Protein AF-A0A9D0VE24-F1 (afdb_monomer_lite)

pLDDT: mean 82.77, std 15.93, range [40.81, 97.94]

Structure (mmCIF, N/CA/C/O backbone):
data_AF-A0A9D0VE24-F1
#
_entry.id   AF-A0A9D0VE24-F1
#
loop_
_atom_site.group_PDB
_atom_site.id
_atom_site.type_symbol
_atom_site.label_atom_id
_atom_site.label_alt_id
_atom_site.label_comp_id
_atom_site.label_asym_id
_atom_site.label_entity_id
_atom_site.label_seq_id
_atom_site.pdbx_PDB_ins_code
_atom_site.Cartn_x
_atom_site.Cartn_y
_atom_site.Cartn_z
_atom_site.occupancy
_atom_site.B_iso_or_equiv
_atom_site.auth_seq_id
_atom_site.auth_comp_id
_atom_site.auth_asym_id
_atom_site.auth_atom_id
_atom_site.pdbx_PDB_model_num
ATOM 1 N N . MET A 1 1 ? -9.412 24.258 33.144 1.00 40.81 1 MET A N 1
ATOM 2 C CA . MET A 1 1 ? -9.170 22.878 32.662 1.00 40.81 1 MET A CA 1
ATOM 3 C C . MET A 1 1 ? -9.558 22.819 31.191 1.00 40.81 1 MET A C 1
ATOM 5 O O . MET A 1 1 ? -10.743 22.781 30.879 1.00 40.81 1 MET A O 1
ATOM 9 N N . SER A 1 2 ? -8.587 22.955 30.283 1.00 45.50 2 SER A N 1
ATOM 10 C CA . SER A 1 2 ? -8.856 22.962 28.843 1.00 45.50 2 SER A CA 1
ATOM 11 C C . SER A 1 2 ? -9.280 21.561 28.399 1.00 45.50 2 SER A C 1
ATOM 13 O O . SER A 1 2 ? -8.586 20.571 28.620 1.00 45.50 2 SER A O 1
ATOM 15 N N . ARG A 1 3 ? -10.466 21.461 27.793 1.00 49.59 3 ARG A N 1
ATOM 16 C CA . ARG A 1 3 ? -10.883 20.247 27.094 1.00 49.59 3 ARG A CA 1
ATOM 17 C C . ARG A 1 3 ? -9.989 20.116 25.868 1.00 49.59 3 ARG A C 1
ATOM 19 O O . ARG A 1 3 ? -10.200 20.818 24.882 1.00 49.59 3 ARG A O 1
ATOM 26 N N . ILE A 1 4 ? -9.001 19.227 25.931 1.00 50.69 4 ILE A N 1
ATOM 27 C CA . ILE A 1 4 ? -8.328 18.715 24.739 1.00 50.69 4 ILE A CA 1
ATOM 28 C C . ILE A 1 4 ? -9.429 18.056 23.903 1.00 50.69 4 ILE A C 1
ATOM 30 O O . ILE A 1 4 ? -9.883 16.950 24.204 1.00 50.69 4 ILE A O 1
ATOM 34 N N . ARG A 1 5 ? -9.930 18.774 22.892 1.00 44.16 5 ARG A N 1
ATOM 35 C CA . ARG A 1 5 ? -10.774 18.195 21.849 1.0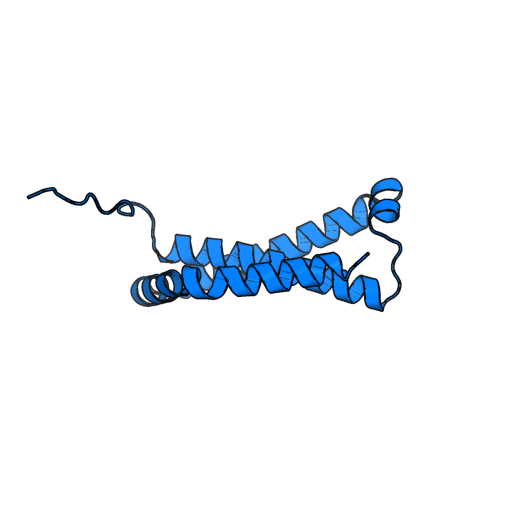0 44.16 5 ARG A CA 1
ATOM 36 C C . ARG A 1 5 ? -9.918 17.127 21.176 1.00 44.16 5 ARG A C 1
ATOM 38 O O . ARG A 1 5 ? -8.995 17.468 20.449 1.00 44.16 5 ARG A O 1
ATOM 45 N N . ARG A 1 6 ? -10.169 15.849 21.477 1.00 50.16 6 ARG A N 1
ATOM 46 C CA . ARG A 1 6 ? -9.544 14.719 20.777 1.00 50.16 6 ARG A CA 1
ATOM 47 C C . ARG A 1 6 ? -9.937 14.841 19.298 1.00 50.16 6 ARG A C 1
ATOM 49 O O . ARG A 1 6 ? -11.123 14.688 19.014 1.00 50.16 6 ARG A O 1
ATOM 56 N N . PRO A 1 7 ? -9.020 15.122 18.358 1.00 44.25 7 PRO A N 1
ATOM 57 C CA . PRO A 1 7 ? -9.401 15.446 16.983 1.00 44.25 7 PRO A CA 1
ATOM 58 C C . PRO A 1 7 ? -9.723 14.207 16.124 1.00 44.25 7 PRO A C 1
ATOM 60 O O . PRO A 1 7 ? -9.557 14.239 14.916 1.00 44.25 7 PRO A O 1
ATOM 63 N N . TRP A 1 8 ? -10.213 13.116 16.722 1.00 49.59 8 TRP A N 1
ATOM 64 C CA . TRP A 1 8 ? -10.489 11.857 16.011 1.00 49.59 8 TRP A CA 1
ATOM 65 C C . TRP A 1 8 ? -11.872 11.272 16.319 1.00 49.59 8 TRP A C 1
ATOM 67 O O . TRP A 1 8 ? -12.099 10.078 16.157 1.00 49.59 8 TRP A O 1
ATOM 77 N N . VAL A 1 9 ? -12.814 12.092 16.788 1.00 47.31 9 VAL A N 1
ATOM 78 C CA . VAL A 1 9 ? -14.211 11.661 16.931 1.00 47.31 9 VAL A CA 1
ATOM 79 C C . VAL A 1 9 ? -14.900 11.859 15.580 1.00 47.31 9 VAL A C 1
ATOM 81 O O . VAL A 1 9 ? -15.344 12.963 15.280 1.00 47.31 9 VAL A O 1
ATOM 84 N N . GLY A 1 10 ? -14.942 10.809 14.749 1.00 46.50 10 GLY A N 1
ATOM 85 C CA . GLY A 1 10 ? -15.797 10.805 13.554 1.00 46.50 10 GLY A CA 1
ATOM 86 C C . GLY A 1 10 ? -15.573 9.705 12.509 1.00 46.50 10 GLY A C 1
ATOM 87 O O . GLY A 1 10 ? -16.490 9.441 11.741 1.00 46.50 10 GLY A O 1
ATOM 88 N N . GLY A 1 11 ? -14.409 9.044 12.459 1.00 61.34 11 GLY A N 1
ATOM 89 C CA . GLY A 1 11 ? -14.125 7.979 11.481 1.00 61.34 11 GLY A CA 1
ATOM 90 C C . GLY A 1 11 ? -13.888 6.624 12.148 1.00 61.34 11 GLY A C 1
ATOM 91 O O . GLY A 1 11 ? -13.212 6.568 13.171 1.00 61.34 11 GLY A O 1
ATOM 92 N N . SER A 1 12 ? -14.428 5.536 11.586 1.00 85.06 12 SER A N 1
ATOM 93 C CA . SER A 1 12 ? -14.153 4.172 12.071 1.00 85.06 12 SER A CA 1
ATOM 94 C C . SER A 1 12 ? -12.655 3.864 11.968 1.00 85.06 12 SER A C 1
ATOM 96 O O . SER A 1 12 ? -12.053 4.030 10.904 1.00 85.06 12 SER A O 1
ATOM 98 N N . ALA A 1 13 ? -12.053 3.384 13.059 1.00 87.56 13 ALA A N 1
ATOM 99 C CA . ALA A 1 13 ? -10.666 2.934 13.104 1.00 87.56 13 ALA A CA 1
ATOM 100 C C . ALA A 1 13 ? -10.412 1.828 12.075 1.00 87.56 13 ALA A C 1
ATOM 102 O O . ALA A 1 13 ? -9.339 1.782 11.476 1.00 87.56 13 ALA A O 1
ATOM 103 N N . ARG A 1 14 ? -11.418 0.984 11.802 1.00 90.38 14 ARG A N 1
ATOM 104 C CA . ARG A 1 14 ? -11.359 -0.012 10.723 1.00 90.38 14 ARG A CA 1
ATOM 105 C C . ARG A 1 14 ? -11.162 0.638 9.363 1.00 90.38 14 ARG A C 1
ATOM 107 O O . ARG A 1 14 ? -10.312 0.181 8.610 1.00 90.38 14 ARG A O 1
ATOM 114 N N . LEU A 1 15 ? -11.893 1.713 9.060 1.00 89.94 15 LEU A N 1
ATOM 115 C CA . LEU A 1 15 ? -11.728 2.444 7.800 1.00 89.94 15 LEU A CA 1
ATOM 116 C C . LEU A 1 15 ? -10.359 3.118 7.724 1.00 89.94 15 LEU A C 1
ATOM 118 O O . LEU A 1 15 ? -9.694 3.010 6.700 1.00 89.94 15 LEU A O 1
ATOM 122 N N . GLY A 1 16 ? -9.913 3.761 8.807 1.00 91.50 16 GLY A N 1
ATOM 123 C CA . GLY A 1 16 ? -8.588 4.384 8.854 1.00 91.50 16 GLY A CA 1
ATOM 124 C C . GLY A 1 16 ? -7.451 3.376 8.660 1.00 91.50 16 GLY A C 1
ATOM 125 O O . GLY A 1 16 ? -6.489 3.643 7.937 1.00 91.50 16 GLY A O 1
ATOM 126 N N . LEU A 1 17 ? -7.560 2.194 9.272 1.00 93.69 17 LEU A N 1
ATOM 127 C CA . LEU A 1 17 ? -6.574 1.134 9.089 1.00 93.69 17 LEU A CA 1
ATOM 128 C C . LEU A 1 17 ? -6.655 0.538 7.682 1.00 93.69 17 LEU A C 1
ATOM 130 O O . LEU A 1 17 ? -5.622 0.346 7.051 1.00 93.69 17 LEU A O 1
ATOM 134 N N . ALA A 1 18 ? -7.862 0.292 7.170 1.00 94.50 18 ALA A N 1
ATOM 135 C CA . ALA A 1 18 ? -8.087 -0.253 5.835 1.00 94.50 18 ALA A CA 1
ATOM 136 C C . ALA A 1 18 ? -7.505 0.639 4.734 1.00 94.50 18 ALA A C 1
ATOM 138 O O . ALA A 1 18 ? -6.830 0.135 3.840 1.00 94.50 18 ALA A O 1
ATOM 139 N N . THR A 1 19 ? -7.707 1.957 4.807 1.00 94.75 19 THR A N 1
ATOM 140 C CA . THR A 1 19 ? -7.133 2.899 3.832 1.00 94.75 19 THR A CA 1
ATOM 141 C C . THR A 1 19 ? -5.612 2.962 3.936 1.00 94.75 19 THR A C 1
ATOM 143 O O . THR A 1 19 ? -4.930 2.987 2.913 1.00 94.75 19 THR A O 1
ATOM 146 N N . SER A 1 20 ? -5.069 2.909 5.154 1.00 94.88 20 SER A N 1
ATOM 147 C CA . SER A 1 20 ? -3.621 2.866 5.381 1.00 94.88 20 SER A CA 1
ATOM 148 C C . SER A 1 20 ? -2.995 1.593 4.806 1.00 94.88 20 SER A C 1
ATOM 150 O O . SER A 1 20 ? -1.987 1.660 4.104 1.00 94.88 20 SER A O 1
ATOM 152 N N . VAL A 1 21 ? -3.616 0.435 5.049 1.00 96.38 21 VAL A N 1
ATOM 153 C CA . VAL A 1 21 ? -3.186 -0.851 4.485 1.00 96.38 21 VAL A CA 1
ATOM 154 C C . VAL A 1 21 ? -3.311 -0.847 2.965 1.00 96.38 21 VAL A C 1
ATOM 156 O O . VAL A 1 21 ? -2.389 -1.303 2.295 1.00 96.38 21 VAL A O 1
ATOM 159 N N . ALA A 1 22 ? -4.389 -0.288 2.409 1.00 96.94 22 ALA A N 1
ATOM 160 C CA . ALA A 1 22 ? -4.560 -0.180 0.964 1.00 96.94 22 ALA A CA 1
ATOM 161 C C . ALA A 1 22 ? -3.436 0.633 0.312 1.00 96.94 22 ALA A C 1
ATOM 163 O O . ALA A 1 22 ? -2.840 0.185 -0.666 1.00 96.94 22 ALA A O 1
ATOM 164 N N . ALA A 1 23 ? -3.109 1.797 0.881 1.00 95.38 23 ALA A N 1
ATOM 165 C CA . ALA A 1 23 ? -2.031 2.647 0.388 1.00 95.38 23 ALA A CA 1
ATOM 166 C C . ALA A 1 23 ? -0.667 1.942 0.467 1.00 95.38 23 ALA A C 1
ATOM 168 O O . ALA A 1 23 ? 0.087 1.942 -0.506 1.00 95.38 23 ALA A O 1
ATOM 169 N N . VAL A 1 24 ? -0.373 1.290 1.597 1.00 96.50 24 VAL A N 1
ATOM 170 C CA . VAL A 1 24 ? 0.870 0.529 1.788 1.00 96.50 24 VAL A CA 1
ATOM 171 C C . VAL A 1 24 ? 0.968 -0.630 0.798 1.00 96.50 24 VAL A C 1
ATOM 173 O O . VAL A 1 24 ? 1.987 -0.771 0.126 1.00 96.50 24 VAL A O 1
ATOM 176 N N . ALA A 1 25 ? -0.081 -1.440 0.671 1.00 97.44 25 ALA A N 1
ATOM 177 C CA . ALA A 1 25 ? -0.095 -2.589 -0.226 1.00 97.44 25 ALA A CA 1
ATOM 178 C C . ALA A 1 25 ? 0.038 -2.167 -1.697 1.00 97.44 25 ALA A C 1
ATOM 180 O O . ALA A 1 25 ? 0.794 -2.795 -2.439 1.00 97.44 25 ALA A O 1
ATOM 181 N N . ALA A 1 26 ? -0.620 -1.078 -2.108 1.00 96.81 26 ALA A N 1
ATOM 182 C CA . ALA A 1 26 ? -0.461 -0.524 -3.448 1.00 96.81 26 ALA A CA 1
ATOM 183 C C . ALA A 1 26 ? 0.978 -0.051 -3.701 1.00 96.81 26 ALA A C 1
ATOM 185 O O . ALA A 1 26 ? 1.580 -0.430 -4.706 1.00 96.81 26 ALA A O 1
ATOM 186 N N . ALA A 1 27 ? 1.560 0.717 -2.775 1.00 94.56 27 ALA A N 1
ATOM 187 C CA . ALA A 1 27 ? 2.928 1.213 -2.908 1.00 94.56 27 ALA A CA 1
ATOM 188 C C . ALA A 1 27 ? 3.951 0.067 -2.978 1.00 94.56 27 ALA A C 1
ATOM 190 O O . ALA A 1 27 ? 4.786 0.038 -3.881 1.00 94.56 27 ALA A O 1
ATOM 191 N N . VAL A 1 28 ? 3.848 -0.916 -2.077 1.00 95.88 28 VAL A N 1
ATOM 192 C CA . VAL A 1 28 ? 4.708 -2.110 -2.075 1.00 95.88 28 VAL A CA 1
ATOM 193 C C . VAL A 1 28 ? 4.548 -2.889 -3.378 1.00 95.88 28 VAL A C 1
ATOM 195 O O . VAL A 1 28 ? 5.544 -3.212 -4.021 1.00 95.88 28 VAL A O 1
ATOM 198 N N . SER A 1 29 ? 3.310 -3.158 -3.805 1.00 96.19 29 SER A N 1
ATOM 199 C CA . SER A 1 29 ? 3.043 -3.885 -5.048 1.00 96.19 29 SER A CA 1
ATOM 200 C C . SER A 1 29 ? 3.660 -3.188 -6.258 1.00 96.19 29 SER A C 1
ATOM 202 O O . SER A 1 29 ? 4.291 -3.844 -7.085 1.00 96.19 29 SER A O 1
ATOM 204 N N . TYR A 1 30 ? 3.519 -1.866 -6.354 1.00 92.38 30 TYR A N 1
ATOM 205 C CA . TYR A 1 30 ? 4.087 -1.093 -7.452 1.00 92.38 30 TYR A CA 1
ATOM 206 C C . TYR A 1 30 ? 5.620 -1.163 -7.471 1.00 92.38 30 TYR A C 1
ATOM 208 O O . TYR A 1 30 ? 6.216 -1.426 -8.516 1.00 92.38 30 TYR A O 1
ATOM 216 N N . ILE A 1 31 ? 6.265 -0.989 -6.313 1.00 91.81 31 ILE A N 1
ATOM 217 C CA . ILE A 1 31 ? 7.727 -1.068 -6.199 1.00 91.81 31 ILE A CA 1
ATOM 218 C C . ILE A 1 31 ? 8.241 -2.467 -6.551 1.00 91.81 31 ILE A C 1
ATOM 220 O O . ILE A 1 31 ? 9.216 -2.582 -7.289 1.00 91.81 31 ILE A O 1
ATOM 224 N N . LEU A 1 32 ? 7.568 -3.533 -6.110 1.00 91.25 32 LEU A N 1
ATOM 225 C CA . LEU A 1 32 ? 7.943 -4.903 -6.475 1.00 91.25 32 LEU A CA 1
ATOM 226 C C . LEU A 1 32 ? 7.803 -5.162 -7.979 1.00 91.25 32 LEU A C 1
ATOM 228 O O . LEU A 1 32 ? 8.693 -5.764 -8.573 1.00 91.25 32 LEU A O 1
ATOM 232 N N . GLN A 1 33 ? 6.734 -4.670 -8.614 1.00 90.25 33 GLN A N 1
ATOM 233 C CA . GLN A 1 33 ? 6.575 -4.759 -10.070 1.00 90.25 33 GLN A CA 1
ATOM 234 C C . GLN A 1 33 ? 7.712 -4.036 -10.803 1.00 90.25 33 GLN A C 1
ATOM 236 O O . GLN A 1 33 ? 8.232 -4.548 -11.794 1.00 90.25 33 GLN A O 1
ATOM 241 N N . ARG A 1 34 ? 8.130 -2.867 -10.302 1.00 86.12 34 ARG A N 1
ATOM 242 C CA . ARG A 1 34 ? 9.257 -2.097 -10.848 1.00 86.12 34 ARG A CA 1
ATOM 243 C C . ARG A 1 34 ? 10.586 -2.833 -10.681 1.00 86.12 34 ARG A C 1
ATOM 245 O O . ARG A 1 34 ? 11.304 -2.979 -11.663 1.00 86.12 34 ARG A O 1
ATOM 252 N N . LEU A 1 35 ? 10.874 -3.359 -9.492 1.00 87.50 35 LEU A N 1
ATOM 253 C CA . LEU A 1 35 ? 12.076 -4.160 -9.232 1.00 87.50 35 LEU A CA 1
ATOM 254 C C . LEU A 1 35 ? 12.129 -5.415 -10.115 1.00 87.50 35 LEU A C 1
ATOM 256 O O . LEU A 1 35 ? 13.166 -5.708 -10.702 1.00 87.50 35 LEU A O 1
ATOM 260 N N . ALA A 1 36 ? 11.006 -6.123 -10.260 1.00 87.19 36 ALA A N 1
ATOM 261 C CA . ALA A 1 36 ? 10.913 -7.290 -11.134 1.00 87.19 36 ALA A CA 1
ATOM 262 C C . ALA A 1 36 ? 11.157 -6.918 -12.604 1.00 87.19 36 ALA A C 1
ATOM 264 O O . ALA A 1 36 ? 11.904 -7.602 -13.296 1.00 87.19 36 ALA A O 1
ATOM 265 N N . SER A 1 37 ? 10.584 -5.805 -13.065 1.00 82.69 37 SER A N 1
ATOM 266 C CA . SER A 1 37 ? 10.776 -5.311 -14.435 1.00 82.69 37 SER A CA 1
ATOM 267 C C . SER A 1 37 ? 12.237 -4.940 -14.710 1.00 82.69 37 SER A C 1
ATOM 269 O O . SER A 1 37 ? 12.780 -5.298 -15.753 1.00 82.69 37 SER A O 1
ATOM 271 N N . ALA A 1 38 ? 12.898 -4.289 -13.748 1.00 80.38 38 ALA A N 1
ATOM 272 C CA . ALA A 1 38 ? 14.320 -3.959 -13.832 1.00 80.38 38 ALA A CA 1
ATOM 273 C C . ALA A 1 38 ? 15.194 -5.215 -13.928 1.00 80.38 38 ALA A C 1
ATOM 275 O O . ALA A 1 38 ? 16.152 -5.252 -14.694 1.00 80.38 38 ALA A O 1
ATOM 276 N N . TRP A 1 39 ? 14.836 -6.263 -13.185 1.00 82.81 39 TRP A N 1
ATOM 277 C CA . TRP A 1 39 ? 15.552 -7.535 -13.220 1.00 82.81 39 TRP A CA 1
ATOM 278 C C . TRP A 1 39 ? 15.364 -8.296 -14.541 1.00 82.81 39 TRP A C 1
ATOM 280 O O . TRP A 1 39 ? 16.282 -8.972 -14.996 1.00 82.81 39 TRP A O 1
ATOM 290 N N . VAL A 1 40 ? 14.201 -8.151 -15.182 1.00 82.38 40 VAL A N 1
ATOM 291 C CA . VAL A 1 40 ? 13.884 -8.760 -16.488 1.00 82.38 40 VAL A CA 1
ATOM 292 C C . VAL A 1 40 ? 14.447 -7.941 -17.667 1.00 82.38 40 VAL A C 1
ATOM 294 O O . VAL A 1 40 ? 14.454 -8.421 -18.799 1.00 82.38 40 VAL A O 1
ATOM 297 N N . GLY A 1 41 ? 14.988 -6.744 -17.414 1.00 73.38 41 GLY A N 1
ATOM 298 C CA . GLY A 1 41 ? 15.630 -5.907 -18.431 1.00 73.38 41 GLY A CA 1
ATOM 299 C C . GLY A 1 41 ? 14.651 -5.067 -19.250 1.00 73.38 41 GLY A C 1
ATOM 300 O O . GLY A 1 41 ? 14.893 -4.814 -20.429 1.00 73.38 41 GLY A O 1
ATOM 301 N N . GLU A 1 42 ? 13.531 -4.651 -18.656 1.00 68.06 42 GLU A N 1
ATOM 302 C CA . GLU A 1 42 ? 12.624 -3.726 -19.331 1.00 68.06 42 GLU A CA 1
ATOM 303 C C . GLU A 1 42 ? 13.269 -2.355 -19.623 1.00 68.06 42 GLU A C 1
ATOM 305 O O . GLU A 1 42 ? 14.121 -1.897 -18.855 1.00 68.06 42 GLU A O 1
ATOM 310 N N . PRO A 1 43 ? 12.819 -1.662 -20.690 1.00 64.94 43 PRO A N 1
ATOM 311 C CA . PRO A 1 43 ? 13.232 -0.293 -20.989 1.00 64.94 43 PRO A CA 1
ATOM 312 C C . PRO A 1 43 ? 12.972 0.666 -19.821 1.00 64.94 43 PRO A C 1
ATOM 314 O O . PRO A 1 43 ? 12.023 0.487 -19.048 1.00 64.94 43 PRO A O 1
ATOM 317 N N . ALA A 1 44 ? 13.785 1.722 -19.729 1.00 66.31 44 ALA A N 1
ATOM 318 C CA . ALA A 1 44 ? 13.640 2.756 -18.708 1.00 66.31 44 ALA A CA 1
ATOM 319 C C . ALA A 1 44 ? 12.228 3.365 -18.730 1.00 66.31 44 ALA A C 1
ATOM 321 O O . ALA A 1 44 ? 11.578 3.455 -19.776 1.00 66.31 44 ALA A O 1
ATOM 322 N N . TRP A 1 45 ? 11.727 3.813 -17.572 1.00 63.06 45 TRP A N 1
ATOM 323 C CA . TRP A 1 45 ? 10.345 4.311 -17.487 1.00 63.06 45 TRP A CA 1
ATOM 324 C C . TRP A 1 45 ? 10.098 5.528 -18.385 1.00 63.06 45 TRP A C 1
ATOM 326 O O . TRP A 1 45 ? 8.979 5.705 -18.860 1.00 63.06 45 TRP A O 1
ATOM 336 N N . THR A 1 46 ? 11.125 6.343 -18.640 1.00 65.88 46 THR A N 1
ATOM 337 C CA . THR A 1 46 ? 11.055 7.490 -19.554 1.00 65.88 46 THR A CA 1
ATOM 338 C C . THR A 1 46 ? 10.699 7.052 -20.969 1.00 65.88 46 THR A C 1
ATOM 340 O O . THR A 1 46 ? 9.872 7.689 -21.619 1.00 65.88 46 THR A O 1
ATOM 343 N N . ASP A 1 47 ? 11.246 5.918 -21.407 1.00 65.81 47 ASP A N 1
ATOM 344 C CA . ASP A 1 47 ? 11.024 5.366 -22.741 1.00 65.81 47 ASP A CA 1
ATOM 345 C C . ASP A 1 47 ? 9.655 4.692 -22.826 1.00 65.81 47 ASP A C 1
ATOM 347 O O . ASP A 1 47 ? 8.950 4.827 -23.828 1.00 65.81 47 ASP A O 1
ATOM 351 N N . VAL A 1 48 ? 9.226 4.030 -21.745 1.00 63.03 48 VAL A N 1
ATOM 352 C CA . VAL A 1 48 ? 7.882 3.446 -21.641 1.00 63.03 48 VAL A CA 1
ATOM 353 C C . VAL A 1 48 ? 6.819 4.543 -21.654 1.00 63.03 48 VAL A C 1
ATOM 355 O O . VAL A 1 48 ? 5.874 4.442 -22.420 1.00 63.03 48 VAL A O 1
ATOM 358 N N . ILE A 1 49 ? 6.967 5.631 -20.894 1.00 62.81 49 ILE A N 1
ATOM 359 C CA . ILE A 1 49 ? 5.989 6.733 -20.915 1.00 62.81 49 ILE A CA 1
ATOM 360 C C . ILE A 1 49 ? 5.957 7.423 -22.286 1.00 62.81 49 ILE A C 1
ATOM 362 O O . ILE A 1 49 ? 4.878 7.769 -22.768 1.00 62.81 49 ILE A O 1
ATOM 366 N N . ALA A 1 50 ? 7.111 7.579 -22.938 1.00 61.09 50 ALA A N 1
ATOM 367 C CA . ALA A 1 50 ? 7.195 8.207 -24.253 1.00 61.09 50 ALA A CA 1
ATOM 368 C C . ALA A 1 50 ? 6.593 7.353 -25.385 1.00 61.09 50 ALA A C 1
ATOM 370 O O . ALA A 1 50 ? 6.086 7.914 -26.355 1.00 61.09 50 ALA A O 1
ATOM 371 N N . SER A 1 51 ? 6.630 6.017 -25.282 1.00 59.84 51 SER A N 1
ATOM 372 C CA . SER A 1 51 ? 6.264 5.110 -26.388 1.00 59.84 51 SER A CA 1
ATOM 373 C C . SER A 1 51 ? 5.057 4.201 -26.122 1.00 59.84 51 SER A C 1
ATOM 375 O O . SER A 1 51 ? 4.376 3.795 -27.062 1.00 59.84 51 SER A O 1
ATOM 377 N N . ALA A 1 52 ? 4.738 3.900 -24.862 1.00 54.69 52 ALA A N 1
ATOM 378 C CA . ALA A 1 52 ? 3.685 2.971 -24.471 1.00 54.69 52 ALA A CA 1
ATOM 379 C C . ALA A 1 52 ? 3.073 3.367 -23.112 1.00 54.69 52 ALA A C 1
ATOM 381 O O . ALA A 1 52 ? 3.540 2.988 -22.045 1.00 54.69 52 ALA A O 1
ATOM 382 N N . HIS A 1 53 ? 1.943 4.074 -23.128 1.00 58.38 53 HIS A N 1
ATOM 383 C CA . HIS A 1 53 ? 1.201 4.403 -21.899 1.00 58.38 53 HIS A CA 1
ATOM 384 C C . HIS A 1 53 ? 0.624 3.152 -21.200 1.00 58.38 53 HIS A C 1
ATOM 386 O O . HIS A 1 53 ? 0.303 3.176 -20.011 1.00 58.38 53 HIS A O 1
ATOM 392 N N . VAL A 1 54 ? 0.497 2.045 -21.941 1.00 62.56 54 VAL A N 1
ATOM 393 C CA . VAL A 1 54 ? -0.193 0.822 -21.512 1.00 62.56 54 VAL A CA 1
ATOM 394 C C . VAL A 1 54 ? 0.528 0.101 -20.361 1.00 62.56 54 VAL A C 1
ATOM 396 O O . VAL A 1 54 ? -0.137 -0.166 -19.361 1.00 62.56 54 VAL A O 1
ATOM 399 N N . PRO A 1 55 ? 1.853 -0.168 -20.393 1.00 70.75 55 PRO A N 1
ATOM 400 C CA . PRO A 1 55 ? 2.529 -0.873 -19.302 1.00 70.75 55 PRO A CA 1
ATOM 401 C C . PRO A 1 55 ? 2.553 -0.075 -17.993 1.00 70.75 55 PRO A C 1
ATOM 403 O O . PRO A 1 55 ? 2.387 -0.652 -16.920 1.00 70.75 55 PRO A O 1
ATOM 406 N N . TYR A 1 56 ? 2.699 1.254 -18.058 1.00 71.31 56 TYR A N 1
ATOM 407 C CA . TYR A 1 56 ? 2.669 2.107 -16.866 1.00 71.31 56 TYR A CA 1
ATOM 408 C C . TYR A 1 56 ? 1.290 2.098 -16.187 1.00 71.31 56 TYR A C 1
ATOM 410 O O . TYR A 1 56 ? 1.183 1.796 -14.996 1.00 71.31 56 TYR A O 1
ATOM 418 N N . LEU A 1 57 ? 0.223 2.371 -16.948 1.00 77.50 57 LEU A N 1
ATOM 419 C CA . LEU A 1 57 ? -1.143 2.389 -16.416 1.00 77.50 57 LEU A CA 1
ATOM 420 C C . LEU A 1 57 ? -1.591 1.004 -15.938 1.00 77.50 57 LEU A C 1
ATOM 422 O O . LEU A 1 57 ? -2.295 0.903 -14.934 1.00 77.50 57 LEU A O 1
ATOM 426 N N . TRP A 1 58 ? -1.134 -0.063 -16.598 1.00 82.94 58 TRP A N 1
ATOM 427 C CA . TRP A 1 58 ? -1.395 -1.438 -16.179 1.00 82.94 58 TRP A CA 1
ATOM 428 C C . TRP A 1 58 ? -0.811 -1.745 -14.797 1.00 82.94 58 TRP A C 1
ATOM 430 O O . TRP A 1 58 ? -1.517 -2.265 -13.931 1.00 82.94 58 TRP A O 1
ATOM 440 N N . ARG A 1 59 ? 0.448 -1.362 -14.541 1.00 87.38 59 ARG A N 1
ATOM 441 C CA . ARG A 1 59 ? 1.070 -1.544 -13.217 1.00 87.38 59 ARG A CA 1
ATOM 442 C C . ARG A 1 59 ? 0.336 -0.787 -12.129 1.00 87.38 59 ARG A C 1
ATOM 444 O O . ARG A 1 59 ? 0.135 -1.318 -11.037 1.00 87.38 59 ARG A O 1
ATOM 451 N N . LEU A 1 60 ? -0.067 0.446 -12.425 1.00 88.25 60 LEU A N 1
ATOM 452 C CA . LEU A 1 60 ? -0.814 1.268 -11.483 1.00 88.25 60 LEU A CA 1
ATOM 453 C C . LEU A 1 60 ? -2.188 0.658 -11.180 1.00 88.25 60 LEU A C 1
ATOM 455 O O . LEU A 1 60 ? -2.577 0.592 -10.017 1.00 88.25 60 LEU A O 1
ATOM 459 N N . ALA A 1 61 ? -2.890 0.154 -12.199 1.00 90.44 61 ALA A N 1
ATOM 460 C CA . ALA A 1 61 ? -4.167 -0.532 -12.032 1.00 90.44 61 ALA A CA 1
ATOM 461 C C . ALA A 1 61 ? -4.025 -1.805 -11.181 1.00 90.44 61 ALA A C 1
ATOM 463 O O . ALA A 1 61 ? -4.800 -2.002 -10.245 1.00 90.44 61 ALA A O 1
ATOM 464 N N . LEU A 1 62 ? -3.003 -2.630 -11.437 1.00 93.25 62 LEU A N 1
ATOM 465 C CA . LEU A 1 62 ? -2.716 -3.823 -10.634 1.00 93.25 62 LEU A CA 1
ATOM 466 C C . LEU A 1 62 ? -2.346 -3.476 -9.191 1.00 93.25 62 LEU A C 1
ATOM 468 O O . LEU A 1 62 ? -2.871 -4.076 -8.256 1.00 93.25 62 LEU A O 1
ATOM 472 N N . ALA A 1 63 ? -1.468 -2.492 -8.989 1.00 95.44 63 ALA A N 1
ATOM 473 C CA . ALA A 1 63 ? -1.109 -2.018 -7.656 1.00 95.44 63 ALA A CA 1
ATOM 474 C C . ALA A 1 63 ? -2.342 -1.495 -6.902 1.00 95.44 63 ALA A C 1
ATOM 476 O O . ALA A 1 63 ? -2.545 -1.834 -5.736 1.00 95.44 63 ALA A O 1
ATOM 477 N N . GLY A 1 64 ? -3.202 -0.737 -7.588 1.00 95.94 64 GLY A N 1
ATOM 478 C CA . GLY A 1 64 ? -4.485 -0.277 -7.066 1.00 95.94 64 GLY A CA 1
ATOM 479 C C . GLY A 1 64 ? -5.410 -1.431 -6.681 1.00 95.94 64 GLY A C 1
ATOM 480 O O . GLY A 1 64 ? -5.984 -1.401 -5.597 1.00 95.94 64 GLY A O 1
ATOM 481 N N . LEU A 1 65 ? -5.505 -2.479 -7.505 1.00 97.31 65 LEU A N 1
ATOM 482 C CA . LEU A 1 65 ? -6.307 -3.669 -7.213 1.00 97.31 65 LEU A CA 1
ATOM 483 C C . LEU A 1 65 ? -5.782 -4.430 -5.987 1.00 97.31 65 LEU A C 1
ATOM 485 O O . LEU A 1 65 ? -6.574 -4.819 -5.127 1.00 97.31 65 LEU A O 1
ATOM 489 N N . HIS A 1 66 ? -4.464 -4.604 -5.860 1.00 97.56 66 HIS A N 1
ATOM 490 C CA . HIS A 1 66 ? -3.858 -5.213 -4.672 1.00 97.56 66 HIS A CA 1
ATOM 491 C C . HIS A 1 66 ? -4.123 -4.377 -3.416 1.00 97.56 66 HIS A C 1
ATOM 493 O O . HIS A 1 66 ? -4.516 -4.926 -2.386 1.00 97.56 66 HIS A O 1
ATOM 499 N N . GLY A 1 67 ? -3.967 -3.053 -3.514 1.00 97.50 67 GLY A N 1
ATOM 500 C CA . GLY A 1 67 ? -4.285 -2.119 -2.439 1.00 97.50 67 GLY A CA 1
ATOM 501 C C . GLY A 1 67 ? -5.749 -2.196 -2.018 1.00 97.50 67 GLY A C 1
ATOM 502 O O . GLY A 1 67 ? -6.043 -2.402 -0.843 1.00 97.50 67 GLY A O 1
ATOM 503 N N . ALA A 1 68 ? -6.671 -2.103 -2.975 1.00 97.31 68 ALA A N 1
ATOM 504 C CA . ALA A 1 68 ? -8.104 -2.209 -2.730 1.00 97.31 68 ALA A CA 1
ATOM 505 C C . ALA A 1 68 ? -8.457 -3.547 -2.071 1.00 97.31 68 ALA A C 1
ATOM 507 O O . ALA A 1 68 ? -9.135 -3.559 -1.050 1.00 97.31 68 ALA A O 1
ATOM 508 N N . THR A 1 69 ? -7.923 -4.660 -2.580 1.00 97.94 69 THR A N 1
ATOM 509 C CA . THR A 1 69 ? -8.160 -5.997 -2.017 1.00 97.94 69 THR A CA 1
ATOM 510 C C . THR A 1 69 ? -7.661 -6.090 -0.575 1.00 97.94 69 THR A C 1
ATOM 512 O O . THR A 1 69 ? -8.417 -6.485 0.313 1.00 97.94 69 THR A O 1
ATOM 515 N N . ALA A 1 70 ? -6.419 -5.674 -0.308 1.00 97.12 70 ALA A N 1
ATOM 516 C CA . ALA A 1 70 ? -5.846 -5.691 1.037 1.00 97.12 70 ALA A CA 1
ATOM 517 C C . ALA A 1 70 ? -6.621 -4.781 2.006 1.00 97.12 70 ALA A C 1
ATOM 519 O O . ALA A 1 70 ? -6.897 -5.168 3.146 1.00 97.12 70 ALA A O 1
ATOM 520 N N . GLY A 1 71 ? -7.022 -3.595 1.542 1.00 95.81 71 GLY A N 1
ATOM 521 C CA . GLY A 1 71 ? -7.850 -2.662 2.297 1.00 95.81 71 GLY A CA 1
ATOM 522 C C . GLY A 1 71 ? -9.227 -3.234 2.616 1.00 95.81 71 GLY A C 1
ATOM 523 O O . GLY A 1 71 ? -9.646 -3.191 3.768 1.00 95.81 71 GLY A O 1
ATOM 524 N N . THR A 1 72 ? -9.914 -3.829 1.639 1.00 96.38 72 THR A N 1
ATOM 525 C CA . THR A 1 72 ? -11.226 -4.460 1.828 1.00 96.38 72 THR A CA 1
ATOM 526 C C . THR A 1 72 ? -11.148 -5.632 2.801 1.00 96.38 72 THR A C 1
ATOM 528 O O . THR A 1 72 ? -11.949 -5.690 3.731 1.00 96.38 72 THR A O 1
ATOM 531 N N . VAL A 1 73 ? -10.161 -6.523 2.656 1.00 96.00 73 VAL A N 1
ATOM 532 C CA . VAL A 1 73 ? -9.943 -7.642 3.592 1.00 96.00 73 VAL A CA 1
ATOM 533 C C . VAL A 1 73 ? -9.706 -7.125 5.012 1.00 96.00 73 VAL A C 1
ATOM 535 O O . VAL A 1 73 ? -10.325 -7.612 5.953 1.00 96.00 73 VAL A O 1
ATOM 538 N N . THR A 1 74 ? -8.878 -6.091 5.171 1.00 93.19 74 THR A N 1
ATOM 539 C CA . THR A 1 74 ? -8.611 -5.465 6.477 1.00 93.19 74 THR A CA 1
ATOM 540 C C . THR A 1 74 ? -9.863 -4.814 7.063 1.00 93.19 74 THR A C 1
ATOM 542 O O . THR A 1 74 ? -10.194 -5.020 8.229 1.00 93.19 74 THR A O 1
ATOM 545 N N . GLY A 1 75 ? -10.578 -4.034 6.252 1.00 90.12 75 GLY A N 1
ATOM 546 C CA . GLY A 1 75 ? -11.761 -3.293 6.672 1.00 90.12 75 GLY A CA 1
ATOM 547 C C . GLY A 1 75 ? -12.906 -4.212 7.075 1.00 90.12 75 GLY A C 1
ATOM 548 O O . GLY A 1 75 ? -13.557 -3.956 8.086 1.00 90.12 75 GLY A O 1
ATOM 549 N N . LEU A 1 76 ? -13.126 -5.302 6.335 1.00 92.19 76 LEU A N 1
ATOM 550 C CA . LEU A 1 76 ? -14.180 -6.279 6.615 1.00 92.19 76 LEU A CA 1
ATOM 551 C C . LEU A 1 76 ? -13.783 -7.284 7.705 1.00 92.19 76 LEU A C 1
ATOM 553 O O . LEU A 1 76 ? -14.640 -7.664 8.499 1.00 92.19 76 LEU A O 1
ATOM 557 N N . GLY A 1 77 ? -12.512 -7.686 7.759 1.00 90.62 77 GLY A N 1
ATOM 558 C CA . GLY A 1 77 ? -12.037 -8.786 8.602 1.00 90.62 77 GLY A CA 1
ATOM 559 C C . GLY A 1 77 ? -11.635 -8.412 10.029 1.00 90.62 77 GLY A C 1
ATOM 560 O O . GLY A 1 77 ? -11.553 -9.303 10.870 1.00 90.62 77 GLY A O 1
ATOM 561 N N . LEU A 1 78 ? -11.382 -7.133 10.327 1.00 90.31 78 LEU A N 1
ATOM 562 C CA . LEU A 1 78 ? -10.954 -6.707 11.664 1.00 90.31 78 LEU A CA 1
ATOM 563 C C . LEU A 1 78 ? -12.085 -6.082 12.478 1.00 90.31 78 LEU A C 1
ATOM 565 O O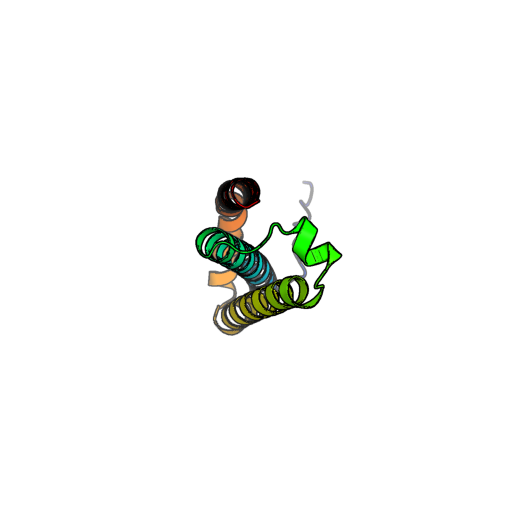 . LEU A 1 78 ? -12.891 -5.308 11.963 1.00 90.31 78 LEU A O 1
ATOM 569 N N . ASP A 1 79 ? -12.091 -6.363 13.778 1.00 91.94 79 ASP A N 1
ATOM 570 C CA . ASP A 1 79 ? -12.882 -5.614 14.749 1.00 91.94 79 ASP A CA 1
ATOM 571 C C . ASP A 1 79 ? -12.248 -4.241 15.062 1.00 91.94 79 ASP A C 1
ATOM 573 O O . ASP A 1 79 ? -11.085 -3.961 14.751 1.00 91.94 79 ASP A O 1
ATOM 577 N N . GLU A 1 80 ? -13.025 -3.363 15.696 1.00 89.69 80 GLU A N 1
ATOM 578 C CA . GLU A 1 80 ? -12.613 -1.987 15.994 1.00 89.69 80 GLU A CA 1
ATOM 579 C C . GLU A 1 80 ? -11.436 -1.917 16.987 1.00 89.69 80 GLU A C 1
ATOM 581 O O . GLU A 1 80 ? -10.567 -1.057 16.857 1.00 89.69 80 GLU A O 1
ATOM 586 N N . VAL A 1 81 ? -11.356 -2.836 17.955 1.00 91.50 81 VAL A N 1
ATOM 587 C CA . VAL A 1 81 ? -10.286 -2.853 18.966 1.00 91.50 81 VAL A CA 1
ATOM 588 C C . VAL A 1 81 ? -8.963 -3.235 18.315 1.00 91.50 81 VAL A C 1
ATOM 590 O O . VAL A 1 81 ? -7.939 -2.583 18.545 1.00 91.50 81 VAL A O 1
ATOM 593 N N . THR A 1 82 ? -8.983 -4.261 17.469 1.00 92.56 82 THR A N 1
ATOM 594 C CA . THR A 1 82 ? -7.820 -4.681 16.689 1.00 92.56 82 THR A CA 1
ATOM 595 C C . THR A 1 82 ? -7.386 -3.570 15.730 1.00 92.56 82 THR A C 1
ATOM 597 O O . THR A 1 82 ? -6.193 -3.272 15.637 1.00 92.56 82 THR A O 1
ATOM 600 N N . ALA A 1 83 ? -8.337 -2.874 15.098 1.00 90.69 83 ALA A N 1
ATOM 601 C CA . ALA A 1 83 ? -8.038 -1.758 14.207 1.00 90.69 83 ALA A CA 1
ATOM 602 C C . ALA A 1 83 ? -7.364 -0.571 14.921 1.00 90.69 83 ALA A C 1
ATOM 604 O O . ALA A 1 83 ? -6.378 -0.029 14.419 1.00 90.69 83 ALA A O 1
ATOM 605 N N . VAL A 1 84 ? -7.826 -0.204 16.122 1.00 92.50 84 VAL A N 1
ATOM 606 C CA . VAL A 1 84 ? -7.194 0.844 16.947 1.00 92.50 84 VAL A CA 1
ATOM 607 C C . VAL A 1 84 ? -5.750 0.481 17.296 1.00 92.50 84 VAL A C 1
ATOM 609 O O . VAL A 1 84 ? -4.859 1.328 17.201 1.00 92.50 84 VAL A O 1
ATOM 612 N N . ARG A 1 85 ? -5.496 -0.780 17.668 1.00 92.69 85 ARG A N 1
ATOM 613 C CA . ARG A 1 85 ? -4.135 -1.259 17.962 1.00 92.69 85 ARG A CA 1
ATOM 614 C C . ARG A 1 85 ? -3.235 -1.177 16.731 1.00 92.69 85 ARG A C 1
ATOM 616 O O . ARG A 1 85 ? -2.107 -0.711 16.848 1.00 92.69 85 ARG A O 1
ATOM 623 N N . GLY A 1 86 ? -3.741 -1.573 15.563 1.00 90.69 86 GLY A N 1
ATOM 624 C CA . GLY A 1 86 ? -3.015 -1.464 14.297 1.00 90.69 86 GLY A CA 1
ATOM 625 C C 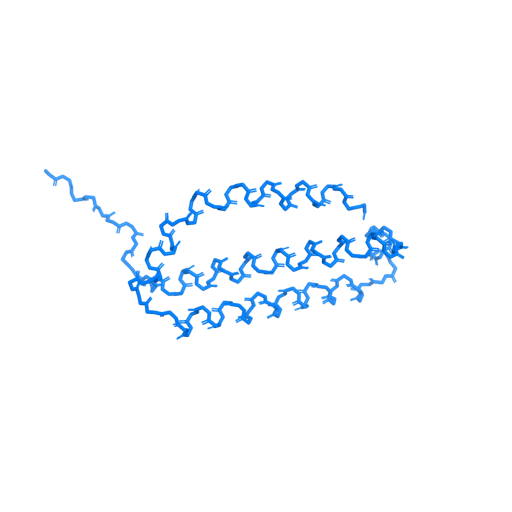. GLY A 1 86 ? -2.680 -0.015 13.934 1.00 90.69 86 GLY A C 1
ATOM 626 O O . GLY A 1 86 ? -1.524 0.302 13.661 1.00 90.69 86 GLY A O 1
ATOM 627 N N . LEU A 1 87 ? -3.662 0.889 14.016 1.00 91.44 87 LEU A N 1
ATOM 628 C CA . 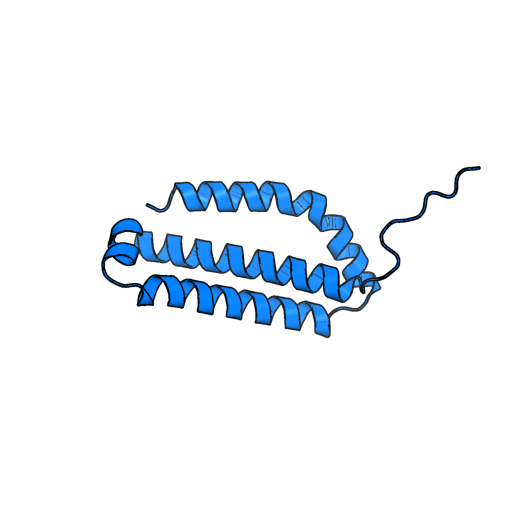LEU A 1 87 ? -3.464 2.321 13.765 1.00 91.44 87 LEU A CA 1
ATOM 629 C C . LEU A 1 87 ? -2.403 2.935 14.684 1.00 91.44 87 LEU A C 1
ATOM 631 O O . LEU A 1 87 ? -1.598 3.746 14.232 1.00 91.44 87 LEU A O 1
ATOM 635 N N . ALA A 1 88 ? -2.359 2.528 15.954 1.00 92.44 88 ALA A N 1
ATOM 636 C CA . ALA A 1 88 ? -1.370 3.026 16.907 1.00 92.44 88 ALA A CA 1
ATOM 637 C C . ALA A 1 88 ? 0.079 2.651 16.537 1.00 92.44 88 ALA A C 1
ATOM 639 O O . ALA A 1 88 ? 1.016 3.330 16.962 1.00 92.44 88 ALA A O 1
ATOM 640 N N . LEU A 1 89 ? 0.280 1.596 15.739 1.00 92.56 89 LEU A N 1
ATOM 641 C CA . LEU A 1 89 ? 1.601 1.172 15.266 1.00 92.56 89 LEU A CA 1
ATOM 642 C C . LEU A 1 89 ? 2.047 1.912 13.998 1.00 92.56 89 LEU A C 1
ATOM 644 O O . LEU A 1 89 ? 3.252 2.038 13.769 1.00 92.56 89 LEU A O 1
ATOM 648 N N . LEU A 1 90 ? 1.114 2.442 13.198 1.00 90.50 90 LEU A N 1
ATOM 649 C CA . LEU A 1 90 ? 1.427 3.090 11.919 1.00 90.50 90 LEU A CA 1
ATOM 650 C C . LEU A 1 90 ? 2.478 4.205 12.019 1.00 90.50 90 LEU A C 1
ATOM 652 O O . LEU A 1 90 ? 3.400 4.182 11.207 1.00 90.50 90 LEU A O 1
ATOM 656 N N . PRO A 1 91 ? 2.450 5.130 13.001 1.00 90.69 91 PRO A N 1
ATOM 657 C CA . PRO A 1 91 ? 3.457 6.190 13.086 1.00 90.69 91 PRO A CA 1
ATOM 658 C C . PRO A 1 91 ? 4.890 5.677 13.264 1.00 90.69 91 PRO A C 1
ATOM 660 O O . PRO A 1 91 ? 5.837 6.383 12.936 1.00 90.69 91 PRO A O 1
ATOM 663 N N . ARG A 1 92 ? 5.062 4.456 13.787 1.00 92.56 92 ARG A N 1
ATOM 664 C CA . ARG A 1 92 ? 6.378 3.825 13.970 1.00 92.56 92 ARG A CA 1
ATOM 665 C C . ARG A 1 92 ? 6.809 3.023 12.746 1.00 92.56 92 ARG A C 1
ATOM 667 O O . ARG A 1 92 ? 7.997 2.962 12.456 1.00 92.56 92 ARG A O 1
ATOM 674 N N . LEU A 1 93 ? 5.856 2.407 12.048 1.00 91.81 93 LEU A N 1
ATOM 675 C CA . LEU A 1 93 ? 6.126 1.503 10.928 1.00 91.81 93 LEU A CA 1
ATOM 676 C C . LEU A 1 93 ? 6.174 2.218 9.574 1.00 91.81 93 LEU A C 1
ATOM 678 O O . LEU A 1 93 ? 6.949 1.826 8.706 1.00 91.81 93 LEU A O 1
ATOM 682 N N . LEU A 1 94 ? 5.374 3.271 9.386 1.00 91.56 94 LEU A N 1
ATOM 683 C CA . LEU A 1 94 ? 5.289 3.982 8.111 1.00 91.56 94 LEU A CA 1
ATOM 684 C C . LEU A 1 94 ? 6.588 4.702 7.729 1.00 91.56 94 LEU A C 1
ATOM 686 O O . LEU A 1 94 ? 6.978 4.559 6.576 1.00 91.56 94 LEU A O 1
ATOM 690 N N . PRO A 1 95 ? 7.297 5.427 8.621 1.00 94.69 95 PRO A N 1
ATOM 691 C CA . PRO A 1 95 ? 8.535 6.103 8.231 1.00 94.69 95 PRO A CA 1
ATOM 692 C C . PRO A 1 95 ? 9.637 5.166 7.703 1.00 94.69 95 PRO A C 1
ATOM 694 O O . PRO A 1 95 ? 10.135 5.427 6.607 1.00 94.69 95 PRO A O 1
ATOM 697 N N . PRO A 1 96 ? 10.019 4.068 8.395 1.00 95.69 96 PRO A N 1
ATOM 698 C CA . PRO A 1 96 ? 11.049 3.172 7.873 1.00 95.69 96 PRO A CA 1
ATOM 699 C C . PRO A 1 96 ? 10.590 2.457 6.599 1.00 95.69 96 PRO A C 1
ATOM 701 O O . PRO A 1 96 ? 11.388 2.279 5.683 1.00 95.69 96 PRO A O 1
ATOM 704 N N . LEU A 1 97 ? 9.305 2.103 6.500 1.00 94.25 97 LEU A N 1
ATOM 705 C CA . LEU A 1 97 ? 8.746 1.527 5.281 1.00 94.25 97 LEU A CA 1
ATOM 706 C C . LEU A 1 97 ? 8.816 2.512 4.108 1.00 94.25 97 LEU A C 1
ATOM 708 O O . LEU A 1 97 ? 9.264 2.143 3.028 1.00 94.25 97 LEU A O 1
ATOM 712 N N . ALA A 1 98 ? 8.410 3.765 4.313 1.00 93.00 98 ALA A N 1
ATOM 713 C CA . ALA A 1 98 ? 8.467 4.803 3.291 1.00 93.00 98 ALA A CA 1
ATOM 714 C C . ALA A 1 98 ? 9.908 5.050 2.831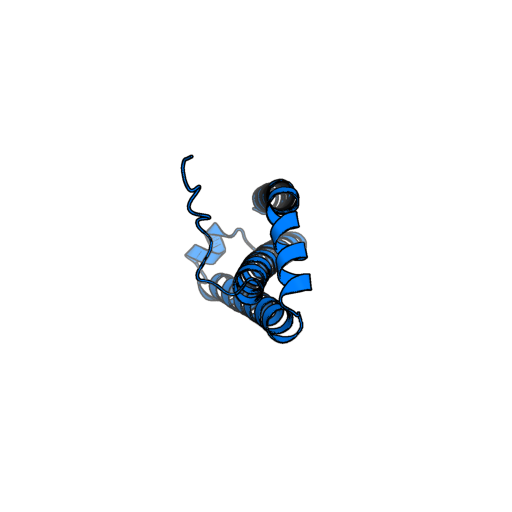 1.00 93.00 98 ALA A C 1
ATOM 716 O O . ALA A 1 98 ? 10.149 5.160 1.632 1.00 93.00 98 ALA A O 1
ATOM 717 N N . LEU A 1 99 ? 10.867 5.064 3.763 1.00 94.38 99 LEU A N 1
ATOM 718 C CA . LEU A 1 99 ? 12.287 5.179 3.440 1.00 94.38 99 LEU A CA 1
ATOM 719 C C . LEU A 1 99 ? 12.773 3.991 2.598 1.00 94.38 99 LEU A C 1
ATOM 721 O O . LEU A 1 99 ? 13.449 4.195 1.594 1.00 94.38 99 LEU A O 1
ATOM 725 N N . ALA A 1 100 ? 12.401 2.764 2.970 1.00 93.56 100 ALA A N 1
ATOM 726 C CA . ALA A 1 100 ? 12.772 1.562 2.226 1.00 93.56 100 ALA A CA 1
ATOM 727 C C . ALA A 1 100 ? 12.173 1.555 0.810 1.00 93.56 100 ALA A C 1
ATOM 729 O O . ALA A 1 100 ? 12.871 1.243 -0.152 1.00 93.56 100 ALA A O 1
ATOM 730 N N . LEU A 1 101 ? 10.904 1.949 0.666 1.00 92.56 101 LEU A N 1
ATOM 731 C CA . LEU A 1 101 ? 10.240 2.057 -0.635 1.00 92.56 101 LEU A CA 1
ATOM 732 C C . LEU A 1 101 ? 10.840 3.173 -1.495 1.00 92.56 101 LEU A C 1
ATOM 734 O O . LEU A 1 101 ? 11.031 2.971 -2.690 1.00 92.56 101 LEU A O 1
ATOM 738 N N . ALA A 1 102 ? 11.180 4.321 -0.905 1.00 90.31 102 ALA A N 1
ATOM 739 C CA . ALA A 1 102 ? 11.855 5.409 -1.608 1.00 90.31 102 ALA A CA 1
ATOM 740 C C . ALA A 1 102 ? 13.256 4.993 -2.078 1.00 90.31 102 ALA A C 1
ATOM 742 O O . ALA A 1 102 ? 13.608 5.222 -3.232 1.00 90.31 102 ALA A O 1
ATOM 743 N N . ALA A 1 103 ? 14.032 4.322 -1.221 1.00 91.75 103 ALA A N 1
ATOM 744 C CA . ALA A 1 103 ? 15.337 3.781 -1.590 1.00 91.75 103 ALA A CA 1
ATOM 745 C C . ALA A 1 103 ? 15.218 2.757 -2.731 1.00 91.75 103 ALA A C 1
ATOM 747 O O . ALA A 1 103 ? 15.952 2.843 -3.711 1.00 91.75 103 ALA A O 1
ATOM 748 N N . ALA A 1 104 ? 14.249 1.841 -2.653 1.00 88.38 104 ALA A N 1
ATOM 749 C CA . ALA A 1 104 ? 13.979 0.880 -3.719 1.00 88.38 104 ALA A CA 1
ATOM 750 C C . ALA A 1 104 ? 13.551 1.560 -5.030 1.00 88.38 104 ALA A C 1
ATOM 752 O O . ALA A 1 104 ? 13.972 1.131 -6.099 1.00 88.38 104 ALA A O 1
ATOM 753 N N . ALA A 1 105 ? 12.760 2.635 -4.961 1.00 85.19 105 ALA A N 1
ATOM 754 C CA . ALA A 1 105 ? 12.357 3.402 -6.136 1.00 85.19 105 ALA A CA 1
ATOM 755 C C . ALA A 1 105 ? 13.554 4.061 -6.839 1.00 85.19 105 ALA A C 1
ATOM 757 O O . ALA A 1 105 ? 13.598 4.069 -8.062 1.00 85.19 105 ALA A O 1
ATOM 758 N N . ILE A 1 106 ? 14.526 4.575 -6.077 1.00 84.62 106 ILE A N 1
ATOM 759 C CA . ILE A 1 106 ? 15.753 5.183 -6.620 1.00 84.62 106 ILE A CA 1
ATOM 760 C C . ILE A 1 106 ? 16.631 4.137 -7.322 1.00 84.62 106 ILE A C 1
ATOM 762 O O . ILE A 1 106 ? 17.281 4.447 -8.315 1.00 84.62 106 ILE A O 1
ATOM 766 N N . LEU A 1 107 ? 16.650 2.900 -6.819 1.00 79.94 107 LEU A N 1
ATOM 767 C CA . LEU A 1 107 ? 17.446 1.811 -7.392 1.00 79.94 107 LEU A CA 1
ATOM 768 C C . LEU A 1 107 ? 16.868 1.249 -8.699 1.00 79.94 107 LEU A C 1
ATOM 770 O O . LEU A 1 107 ? 17.546 0.464 -9.361 1.00 79.94 107 LEU A O 1
ATOM 774 N N . VAL A 1 108 ? 15.638 1.619 -9.069 1.00 72.75 108 VAL A N 1
ATOM 775 C CA . VAL A 1 108 ? 14.990 1.149 -10.296 1.00 72.75 108 VAL A CA 1
ATOM 776 C C . VAL A 1 108 ? 14.945 2.269 -11.346 1.00 72.75 108 VAL A C 1
ATOM 778 O O . VAL A 1 108 ? 14.129 3.185 -11.196 1.00 72.75 108 VAL A O 1
ATOM 781 N N . PRO A 1 109 ? 15.772 2.190 -12.408 1.00 59.78 109 PRO A N 1
ATOM 782 C CA . PRO A 1 109 ? 15.878 3.224 -13.438 1.00 59.78 109 PRO A CA 1
ATOM 783 C C . PRO A 1 109 ? 14.634 3.386 -14.317 1.00 59.78 109 PRO A C 1
ATOM 785 O O . PRO A 1 109 ? 13.736 2.506 -14.361 1.00 59.78 109 PRO A O 1
#

Sequence (109 aa):
MSRIRRPWVGGSARLGLATSVAAVAAAVSYILQRLASAWVGEPAWTDVIASAHVPYLWRLALAGLHGATAGTVTGLGLDEVTAVRGLALLPRLLPPL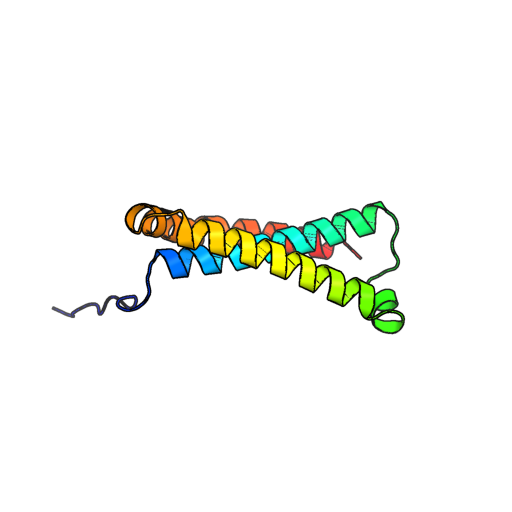ALALAAAAILVP

Secondary structure (DSSP, 8-state):
------TT-SS-HHHHHHHHHHHHHHHHHHHHHHHHHHHHTPPPHHHHHHH-HHHHHHHHHHHHHHHHHHHHHHHHH--HHHHHHHHHHHHHHHHHHHHHHHHHHHT--

Foldseek 3Di:
DDPPPPVPPDDQLLLVLLLVQLVLQLLVQLLVVLVVCVVVPHDAVVVCVVPPPPVVVVSNVVSNVRSNVRSVCSSVVDDRVVSVVSVVCCVVPVPVSVVVSVVSVVVRD

Radius of gyration: 17.73 Å; chains: 1; bounding box: 33×32×59 Å